Protein AF-Q8UWH1-F1 (afdb_monomer_lite)

pLDDT: mean 90.03, std 4.99, range [68.19, 94.69]

Foldseek 3Di:
DAAEEEQWPQWDFDPPDPRAIDIDHPVCSVVVVVVVVVVRHDYYDYDGDDD

Sequence (51 aa):
MVVGIKVDKGTAGLNGTDGETTTQGLDGLSERCAQYKKDGCDFAKWRCVLK

Organism: Fundulus heteroclitus (NCBI:txid8078)

InterPro domains:
  IPR000741 Fructose-bisphosphate aldolase, class-I [PF00274] (2-51)
  IPR000741 Fructose-bisphosphate aldolase, class-I [PTHR11627] (1-51)
  IPR013785 Aldolase-type TIM barrel [G3DSA:3.20.20.70] (1-51)

Secondary structure (DSSP, 8-state):
--EEEE----EEE-TTSSS-EEE---TTHHHHHHHHHHTTEEEEE------

Structure (mmCIF, N/CA/C/O backbone):
data_AF-Q8UWH1-F1
#
_entry.id   AF-Q8UWH1-F1
#
loop_
_atom_site.group_PDB
_atom_site.id
_atom_site.type_symbol
_atom_site.label_atom_id
_atom_site.label_alt_id
_atom_site.label_comp_id
_atom_site.label_asym_id
_atom_site.label_entity_id
_atom_site.label_seq_id
_atom_site.pdbx_PDB_ins_code
_atom_site.Cartn_x
_atom_site.Cartn_y
_atom_site.Cartn_z
_atom_site.occupancy
_atom_site.B_iso_or_equiv
_atom_site.auth_seq_id
_atom_site.auth_comp_id
_atom_site.auth_asym_id
_atom_site.auth_atom_id
_atom_site.pdbx_PDB_model_num
ATOM 1 N N . MET A 1 1 ? -2.628 8.432 -20.922 1.00 68.19 1 MET A N 1
ATOM 2 C CA . MET A 1 1 ? -3.436 7.775 -19.874 1.00 68.19 1 MET A CA 1
ATOM 3 C C . MET A 1 1 ? -2.446 7.101 -18.947 1.00 68.19 1 MET A C 1
ATOM 5 O O . MET A 1 1 ? -1.597 6.383 -19.449 1.00 68.19 1 MET A O 1
ATOM 9 N N . VAL A 1 2 ? -2.467 7.424 -17.658 1.00 83.69 2 VAL A N 1
ATOM 10 C CA . VAL A 1 2 ? -1.517 6.855 -16.694 1.00 83.69 2 VAL A CA 1
ATOM 11 C C . VAL A 1 2 ? -2.158 5.596 -16.111 1.00 83.69 2 VAL A C 1
ATOM 13 O O . VAL A 1 2 ? -3.324 5.646 -15.721 1.00 83.69 2 VAL A O 1
ATOM 16 N N . VAL A 1 3 ? -1.439 4.474 -16.092 1.00 90.69 3 VAL A N 1
ATOM 17 C CA . VAL A 1 3 ? -1.925 3.218 -15.501 1.00 90.69 3 VAL A CA 1
ATOM 18 C C . VAL A 1 3 ? -1.534 3.192 -14.030 1.00 90.69 3 VAL A C 1
ATOM 20 O O . VAL A 1 3 ? -0.422 3.581 -13.671 1.00 90.69 3 VAL A O 1
ATOM 23 N N . GLY A 1 4 ? -2.439 2.744 -13.167 1.00 91.06 4 GLY A N 1
ATOM 24 C CA . GLY A 1 4 ? -2.142 2.616 -11.749 1.00 91.06 4 GLY A CA 1
ATOM 25 C C . GLY A 1 4 ? -2.760 1.392 -11.117 1.00 91.06 4 GLY A C 1
ATOM 26 O O . GLY A 1 4 ? -3.699 0.795 -11.644 1.00 91.06 4 GLY A O 1
ATOM 27 N N . ILE A 1 5 ? -2.203 1.028 -9.967 1.00 92.75 5 ILE A N 1
ATOM 28 C CA . ILE A 1 5 ? -2.471 -0.244 -9.307 1.00 92.75 5 ILE A CA 1
ATOM 29 C C . ILE A 1 5 ? -2.816 -0.055 -7.833 1.00 92.75 5 ILE A C 1
ATOM 31 O O . ILE A 1 5 ? -2.228 0.756 -7.118 1.00 92.75 5 ILE A O 1
ATOM 35 N N . LYS A 1 6 ? -3.801 -0.818 -7.357 1.00 92.69 6 LYS A N 1
ATOM 36 C CA . LYS A 1 6 ? -4.120 -0.904 -5.932 1.00 92.69 6 LYS A CA 1
ATOM 37 C C . LYS A 1 6 ? -3.138 -1.867 -5.271 1.00 92.69 6 LYS A C 1
ATOM 39 O O . LYS A 1 6 ? -3.043 -3.014 -5.696 1.00 92.69 6 LYS A O 1
ATOM 44 N N . VAL A 1 7 ? -2.408 -1.402 -4.259 1.00 92.50 7 VAL A N 1
ATOM 45 C CA . VAL A 1 7 ? -1.321 -2.183 -3.635 1.00 92.50 7 VAL A CA 1
ATOM 46 C C . VAL A 1 7 ? -1.631 -2.648 -2.209 1.00 92.50 7 VAL A C 1
ATOM 48 O O . VAL A 1 7 ? -0.887 -3.471 -1.670 1.00 92.50 7 VAL A O 1
ATOM 51 N N . ASP A 1 8 ? -2.732 -2.166 -1.620 1.00 91.12 8 ASP A N 1
ATOM 52 C CA . ASP A 1 8 ? -3.235 -2.637 -0.328 1.00 91.12 8 ASP A CA 1
ATOM 53 C C . ASP A 1 8 ? -3.903 -4.020 -0.433 1.00 91.12 8 ASP A C 1
ATOM 55 O O . ASP A 1 8 ? -4.586 -4.326 -1.413 1.00 91.12 8 ASP A O 1
ATOM 59 N N . LYS A 1 9 ? -3.725 -4.851 0.601 1.00 90.81 9 LYS A N 1
ATOM 60 C CA . LYS A 1 9 ? -4.311 -6.199 0.728 1.00 90.81 9 LYS A CA 1
ATOM 61 C C . LYS A 1 9 ? -5.621 -6.209 1.534 1.00 90.81 9 LYS A C 1
ATOM 63 O O . LYS A 1 9 ? -6.072 -7.268 1.958 1.00 90.81 9 LYS A O 1
ATOM 68 N N . GLY A 1 10 ? -6.245 -5.046 1.729 1.00 89.50 10 GLY A N 1
ATOM 69 C CA . GLY A 1 10 ? -7.475 -4.892 2.508 1.00 89.50 10 GLY A CA 1
ATOM 70 C C . GLY A 1 10 ? -7.241 -4.498 3.967 1.00 89.50 10 GLY A C 1
ATOM 71 O O . GLY A 1 10 ? -6.115 -4.258 4.397 1.00 89.50 10 GLY A O 1
ATOM 72 N N . THR A 1 11 ? -8.332 -4.385 4.719 1.00 89.81 11 THR A N 1
ATOM 73 C CA . THR A 1 11 ? -8.344 -3.921 6.112 1.00 89.81 11 THR A CA 1
ATOM 74 C C . THR A 1 11 ? -8.576 -5.074 7.082 1.00 89.81 11 THR A C 1
ATOM 76 O O . THR A 1 11 ? -9.451 -5.904 6.849 1.00 89.81 11 THR A O 1
ATOM 79 N N . ALA A 1 12 ? -7.844 -5.086 8.190 1.00 89.00 12 ALA A N 1
ATOM 80 C CA . ALA A 1 12 ? -8.021 -5.988 9.323 1.00 89.00 12 ALA A CA 1
ATOM 81 C C . ALA A 1 12 ? -8.417 -5.189 10.574 1.00 89.00 12 ALA A C 1
ATOM 83 O O . ALA A 1 12 ? -8.106 -4.003 10.672 1.00 89.0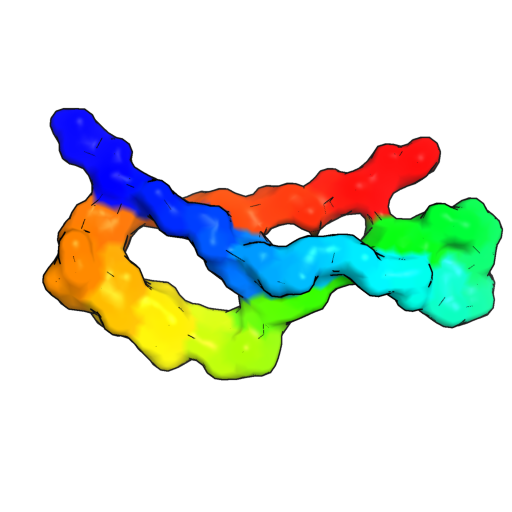0 12 ALA A O 1
ATOM 84 N N . GLY A 1 13 ? -9.108 -5.819 11.526 1.00 88.19 13 GLY A N 1
ATOM 85 C CA . GLY A 1 13 ? -9.439 -5.178 12.802 1.00 88.19 13 GLY A CA 1
ATOM 86 C C . GLY A 1 13 ? -8.177 -4.857 13.604 1.00 88.19 13 GLY A C 1
ATOM 87 O O . GLY A 1 13 ? -7.239 -5.655 13.623 1.00 88.19 13 GLY A O 1
ATOM 88 N N . LEU A 1 14 ? -8.140 -3.685 14.238 1.00 88.31 14 LEU A N 1
ATOM 89 C CA . LEU A 1 14 ? -7.035 -3.296 15.105 1.00 88.31 14 LEU A CA 1
ATOM 90 C C . LEU A 1 14 ? -7.339 -3.718 16.550 1.00 88.31 14 LEU A C 1
ATOM 92 O O . LEU A 1 14 ? -8.251 -3.195 17.190 1.00 88.31 14 LEU A O 1
ATOM 96 N N . ASN A 1 15 ? -6.582 -4.688 17.064 1.00 86.44 15 ASN A N 1
ATOM 97 C CA . ASN A 1 15 ? -6.785 -5.212 18.416 1.00 86.44 15 ASN A CA 1
ATOM 98 C C . ASN A 1 15 ? -6.567 -4.117 19.472 1.00 86.44 15 ASN A C 1
ATOM 100 O O . ASN A 1 15 ? -5.588 -3.379 19.406 1.00 86.44 15 ASN A O 1
ATOM 104 N N . GLY A 1 16 ? -7.454 -4.053 20.469 1.00 86.50 16 GLY A N 1
ATOM 105 C CA . GLY A 1 16 ? -7.374 -3.067 21.554 1.00 86.50 16 GLY A CA 1
ATOM 106 C C . GLY A 1 16 ? -7.985 -1.699 21.228 1.00 86.50 16 GLY A C 1
ATOM 107 O O . GLY A 1 16 ? -7.788 -0.764 21.997 1.00 86.50 16 GLY A O 1
ATOM 108 N N . THR A 1 17 ? -8.728 -1.583 20.124 1.00 87.06 17 THR A N 1
ATOM 109 C CA . THR A 1 17 ? -9.444 -0.357 19.730 1.00 87.06 17 THR A CA 1
ATOM 110 C C . THR A 1 17 ? -10.948 -0.597 19.628 1.00 87.06 17 THR A C 1
ATOM 112 O O . THR A 1 17 ? -11.396 -1.745 19.550 1.00 87.06 17 THR A O 1
ATOM 115 N N . ASP A 1 18 ? -11.735 0.480 19.609 1.00 83.56 18 ASP A N 1
ATOM 116 C CA . ASP A 1 18 ? -13.195 0.429 19.471 1.00 83.56 18 ASP A CA 1
ATOM 117 C C . ASP A 1 18 ? -13.616 0.230 18.003 1.00 83.56 18 ASP A C 1
ATOM 119 O O . ASP A 1 18 ? -14.163 1.103 17.334 1.00 83.56 18 ASP A O 1
ATOM 123 N N . GLY A 1 19 ? -13.278 -0.938 17.453 1.00 83.56 19 GLY A N 1
ATOM 124 C CA . GLY A 1 19 ? -13.694 -1.329 16.107 1.00 83.56 19 GLY A CA 1
ATOM 125 C C . GLY A 1 19 ? -12.964 -0.621 14.959 1.00 83.56 19 GLY A C 1
ATOM 126 O O . GLY A 1 19 ? -13.450 -0.699 13.817 1.00 83.56 19 GLY A O 1
ATOM 127 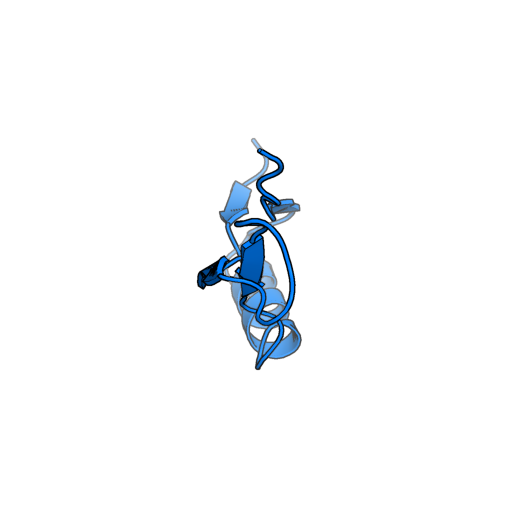N N . GLU A 1 20 ? -11.819 0.017 15.229 1.00 88.62 20 GLU A N 1
ATOM 128 C CA . GLU A 1 20 ? -10.941 0.592 14.207 1.00 88.62 20 GLU A CA 1
ATOM 129 C C . GLU A 1 20 ? -10.290 -0.499 13.344 1.00 88.62 20 GLU A C 1
ATOM 131 O O . GLU A 1 20 ? -10.238 -1.687 13.687 1.00 88.62 20 GLU A O 1
ATOM 136 N N . THR A 1 21 ? -9.795 -0.092 12.174 1.00 90.81 21 THR A N 1
ATOM 137 C CA . THR A 1 21 ? -9.194 -1.012 11.207 1.00 90.81 21 THR A CA 1
ATOM 138 C C . THR A 1 21 ? -7.809 -0.554 10.779 1.00 90.81 21 THR A C 1
ATOM 140 O O . THR A 1 21 ? -7.567 0.628 10.558 1.00 90.81 21 THR A O 1
ATOM 143 N N . THR A 1 22 ? -6.902 -1.509 10.609 1.00 89.25 22 THR A N 1
ATOM 144 C CA . THR A 1 22 ? -5.576 -1.308 10.030 1.00 89.25 22 THR A CA 1
ATOM 145 C C . THR A 1 22 ? -5.537 -1.877 8.616 1.00 89.25 22 THR A C 1
ATOM 147 O O . THR A 1 22 ? -6.043 -2.967 8.351 1.00 89.25 22 THR A O 1
ATOM 150 N N . THR A 1 23 ? -4.956 -1.144 7.669 1.00 91.88 23 THR A N 1
ATOM 151 C CA . THR A 1 23 ? -4.826 -1.621 6.283 1.00 91.88 23 THR A CA 1
ATOM 152 C C . THR A 1 23 ? -3.538 -2.419 6.135 1.00 91.88 23 THR A C 1
ATOM 154 O O . THR A 1 23 ? -2.482 -1.988 6.585 1.00 91.88 23 THR A O 1
ATOM 157 N N . GLN A 1 24 ? -3.626 -3.587 5.511 1.00 92.00 24 GLN A N 1
ATOM 158 C CA . GLN A 1 24 ? -2.536 -4.544 5.367 1.00 92.00 24 GLN A CA 1
ATOM 159 C C . GLN A 1 24 ? -1.919 -4.479 3.968 1.00 92.00 24 GLN A C 1
ATOM 161 O O . GLN A 1 24 ? -2.540 -4.006 3.015 1.00 92.00 24 GLN A O 1
ATOM 166 N N . GLY A 1 25 ? -0.702 -5.011 3.823 1.00 91.44 25 GLY A N 1
ATOM 167 C CA . GLY A 1 25 ? -0.031 -5.125 2.523 1.00 91.44 25 GLY A CA 1
ATOM 168 C C . GLY A 1 25 ? 1.384 -4.557 2.447 1.00 91.44 25 GLY A C 1
ATOM 169 O O . GLY A 1 25 ? 1.912 -4.468 1.343 1.00 91.44 25 GLY A O 1
ATOM 170 N N . LEU A 1 26 ? 2.017 -4.193 3.565 1.00 92.62 26 LEU A N 1
ATOM 171 C CA . LEU A 1 26 ? 3.409 -3.719 3.558 1.00 92.62 26 LEU A CA 1
ATOM 172 C C . LEU A 1 26 ? 4.413 -4.841 3.237 1.00 92.62 26 LEU A C 1
ATOM 174 O O . LEU A 1 26 ? 5.408 -4.592 2.556 1.00 92.62 26 LEU A O 1
ATOM 178 N N . ASP A 1 27 ? 4.119 -6.083 3.627 1.00 93.69 27 ASP A N 1
ATOM 179 C CA . ASP A 1 27 ? 4.988 -7.230 3.344 1.00 93.69 27 ASP A CA 1
ATOM 180 C C . ASP A 1 27 ? 5.134 -7.453 1.838 1.00 93.69 27 ASP A C 1
ATOM 182 O O . ASP A 1 27 ? 4.136 -7.626 1.125 1.00 93.69 27 ASP A O 1
ATOM 186 N N . GLY A 1 28 ? 6.373 -7.425 1.340 1.00 92.50 28 GLY A N 1
ATOM 187 C CA . GLY A 1 28 ? 6.696 -7.557 -0.085 1.00 92.50 28 GLY A CA 1
ATOM 188 C C . GLY A 1 28 ? 6.214 -6.38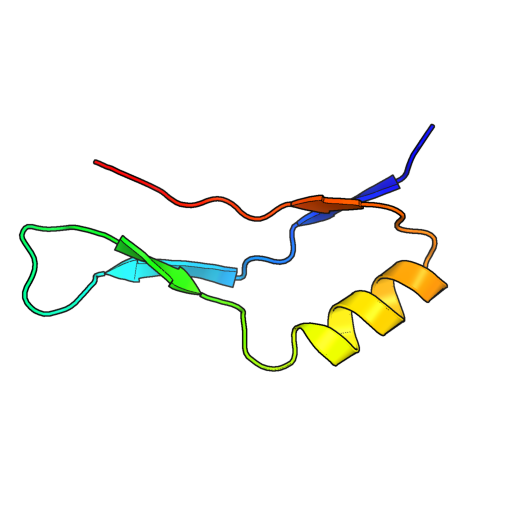7 -0.952 1.00 92.50 28 GLY A C 1
ATOM 189 O O . GLY A 1 28 ? 6.094 -6.536 -2.167 1.00 92.50 28 GLY A O 1
ATOM 190 N N . LEU A 1 29 ? 5.873 -5.231 -0.364 1.00 93.50 29 LEU A N 1
ATOM 191 C CA . LEU A 1 29 ? 5.385 -4.074 -1.124 1.00 93.50 29 LEU A CA 1
ATOM 192 C C . LEU A 1 29 ? 6.430 -3.563 -2.125 1.00 93.50 29 LEU A C 1
ATOM 194 O O . LEU A 1 29 ? 6.075 -3.260 -3.259 1.00 93.50 29 LEU A O 1
ATOM 198 N N . SER A 1 30 ? 7.706 -3.520 -1.731 1.00 93.25 30 SER A N 1
ATOM 199 C CA . SER A 1 30 ? 8.804 -3.061 -2.595 1.00 93.25 30 SER A CA 1
ATOM 200 C C . SER A 1 30 ? 8.927 -3.900 -3.873 1.00 93.25 30 SER A C 1
ATOM 202 O O . SER A 1 30 ? 8.916 -3.360 -4.979 1.00 93.25 30 SER A O 1
ATOM 204 N N . GLU A 1 31 ? 8.944 -5.228 -3.734 1.00 94.69 31 GLU A N 1
ATOM 205 C CA . GLU A 1 31 ? 9.045 -6.171 -4.854 1.00 94.69 31 GLU A CA 1
ATOM 206 C C . GLU A 1 31 ? 7.853 -6.043 -5.807 1.00 94.69 31 GLU A C 1
ATOM 208 O O . GLU A 1 31 ? 8.028 -5.982 -7.025 1.00 94.69 31 GLU A O 1
ATOM 213 N N . ARG A 1 32 ? 6.637 -5.918 -5.259 1.00 93.94 32 ARG A N 1
ATOM 214 C CA . ARG A 1 32 ? 5.429 -5.707 -6.064 1.00 93.94 32 ARG A CA 1
ATOM 215 C C . ARG A 1 32 ? 5.454 -4.370 -6.792 1.00 93.94 32 ARG A C 1
ATOM 217 O O . ARG A 1 32 ? 5.163 -4.338 -7.979 1.00 93.94 32 ARG A O 1
ATOM 224 N N . CYS A 1 33 ? 5.836 -3.280 -6.127 1.00 93.50 33 CYS A N 1
ATOM 225 C CA . CYS A 1 33 ? 5.965 -1.972 -6.771 1.00 93.50 33 CYS A CA 1
ATOM 226 C C . CYS A 1 33 ? 6.997 -1.995 -7.906 1.00 93.50 33 CYS A C 1
ATOM 228 O O . CYS A 1 33 ? 6.741 -1.435 -8.970 1.00 93.50 33 CYS A O 1
ATOM 230 N N . ALA A 1 34 ? 8.130 -2.677 -7.713 1.00 93.88 34 ALA A N 1
ATOM 231 C CA . ALA A 1 34 ? 9.135 -2.851 -8.755 1.00 93.88 34 ALA A CA 1
ATOM 232 C C . ALA A 1 34 ? 8.586 -3.637 -9.956 1.00 93.88 34 ALA A C 1
ATOM 234 O O . ALA A 1 34 ? 8.849 -3.259 -11.097 1.00 93.88 34 ALA A O 1
ATOM 235 N N . GLN A 1 35 ? 7.801 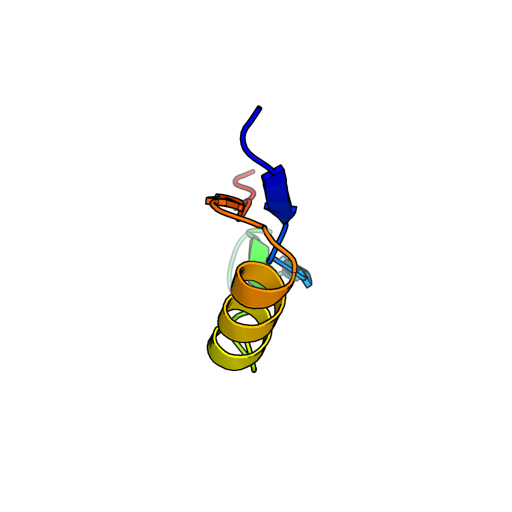-4.692 -9.718 1.00 93.88 35 GLN A N 1
ATOM 236 C CA . GLN A 1 35 ? 7.150 -5.444 -10.790 1.00 93.88 35 GLN A CA 1
ATOM 237 C C . GLN A 1 35 ? 6.098 -4.596 -11.513 1.00 93.88 35 GLN A C 1
ATOM 239 O O . GLN A 1 35 ? 6.149 -4.467 -12.729 1.00 93.88 35 GLN A O 1
ATOM 244 N N . TYR A 1 36 ? 5.220 -3.913 -10.781 1.00 93.19 36 TYR A N 1
ATOM 245 C CA . TYR A 1 36 ? 4.179 -3.077 -11.376 1.00 93.19 36 TYR A CA 1
ATOM 246 C C . TYR A 1 36 ? 4.743 -1.923 -12.197 1.00 93.19 36 TYR A C 1
ATOM 248 O O . TYR A 1 36 ? 4.177 -1.575 -13.230 1.00 93.19 36 TYR A O 1
ATOM 256 N N . LYS A 1 37 ? 5.885 -1.361 -11.789 1.00 91.81 37 LYS A N 1
ATOM 257 C CA . LYS A 1 37 ? 6.580 -0.354 -12.590 1.00 91.81 37 LYS A CA 1
ATOM 258 C C . LYS A 1 37 ? 7.106 -0.930 -13.907 1.00 91.81 37 LYS A C 1
ATOM 260 O O . LYS A 1 37 ? 7.012 -0.254 -14.927 1.00 91.81 37 LYS A O 1
ATOM 265 N N . LYS A 1 38 ? 7.616 -2.170 -13.907 1.00 93.56 38 LYS A N 1
ATOM 266 C CA . LYS A 1 38 ? 8.009 -2.885 -15.140 1.00 93.56 38 LYS A CA 1
ATOM 267 C C . LYS A 1 38 ? 6.803 -3.186 -16.030 1.00 93.56 38 LYS A C 1
ATOM 269 O O . LYS A 1 38 ? 6.918 -3.082 -17.244 1.00 93.56 38 LYS A O 1
ATOM 274 N N . ASP A 1 39 ? 5.658 -3.482 -15.424 1.00 92.31 39 ASP A N 1
ATOM 275 C CA . ASP A 1 39 ? 4.399 -3.758 -16.126 1.00 92.31 39 ASP A CA 1
ATOM 276 C C . ASP A 1 39 ? 3.714 -2.477 -16.658 1.00 92.31 39 ASP A C 1
ATOM 278 O O . ASP A 1 39 ? 2.666 -2.553 -17.296 1.00 92.31 39 ASP A O 1
ATOM 282 N N . GLY A 1 40 ? 4.294 -1.293 -16.413 1.00 91.94 40 GLY A N 1
ATOM 283 C CA . GLY A 1 40 ? 3.813 -0.009 -16.933 1.00 91.94 40 GLY A CA 1
ATOM 284 C C . GLY A 1 40 ? 2.882 0.769 -15.998 1.00 91.94 40 GLY A C 1
ATOM 285 O O . GLY A 1 40 ? 2.252 1.730 -16.432 1.00 91.94 40 GLY A O 1
ATOM 286 N N . CYS A 1 41 ? 2.776 0.386 -14.721 1.00 92.31 41 CYS A N 1
ATOM 287 C CA . CYS A 1 41 ? 2.060 1.173 -13.719 1.00 92.31 41 CYS A CA 1
ATOM 288 C C . CYS A 1 41 ? 2.931 2.326 -13.210 1.00 92.31 41 CYS A C 1
ATOM 290 O O . CYS A 1 41 ? 4.050 2.133 -12.733 1.00 92.31 41 CYS A O 1
ATOM 292 N N . ASP A 1 42 ? 2.375 3.530 -13.231 1.00 91.56 42 ASP A N 1
ATOM 293 C CA . ASP A 1 42 ? 3.076 4.760 -12.867 1.00 91.56 42 ASP A CA 1
ATOM 294 C C . ASP A 1 42 ? 2.600 5.357 -11.539 1.00 91.56 42 ASP A C 1
ATOM 296 O O . ASP A 1 42 ? 3.300 6.186 -10.960 1.00 91.56 42 ASP A O 1
ATOM 300 N N . PHE A 1 43 ? 1.447 4.918 -11.024 1.00 92.38 43 PHE A N 1
ATOM 301 C CA . PHE A 1 43 ? 0.971 5.292 -9.693 1.00 92.38 43 PHE A CA 1
ATOM 302 C C . PHE A 1 43 ? 0.399 4.103 -8.921 1.00 92.38 43 PHE A C 1
ATOM 304 O O . PHE A 1 43 ? -0.092 3.125 -9.489 1.00 92.38 43 PHE A O 1
ATOM 311 N N . ALA A 1 44 ? 0.440 4.211 -7.596 1.00 94.44 44 ALA A N 1
ATOM 312 C CA . ALA A 1 44 ? -0.125 3.235 -6.679 1.00 94.44 44 ALA A CA 1
ATOM 313 C C . ALA A 1 44 ? -1.245 3.869 -5.847 1.00 94.44 44 ALA A C 1
ATOM 315 O O . ALA A 1 44 ? -1.227 5.067 -5.567 1.00 94.44 44 ALA A O 1
ATOM 316 N N . LYS A 1 45 ? -2.213 3.054 -5.424 1.00 94.00 45 LYS A N 1
ATOM 317 C CA . LYS A 1 45 ? -3.277 3.458 -4.501 1.00 94.00 45 LYS A CA 1
ATOM 318 C C . LYS A 1 45 ? -3.293 2.566 -3.263 1.00 94.00 45 LYS A C 1
ATOM 320 O O . LYS A 1 45 ? -3.262 1.341 -3.384 1.00 94.00 45 LYS A O 1
ATOM 325 N N . TRP A 1 46 ? -3.435 3.199 -2.102 1.00 94.44 46 TRP A N 1
ATOM 326 C CA . TRP A 1 46 ? -3.661 2.574 -0.801 1.00 94.44 46 TRP A CA 1
ATOM 327 C C . TRP A 1 46 ? -4.889 3.211 -0.146 1.00 94.44 46 TRP A C 1
ATOM 329 O O . TRP A 1 46 ? -5.030 4.434 -0.181 1.00 94.44 46 TRP A O 1
ATOM 339 N N . ARG A 1 47 ? -5.796 2.413 0.427 1.00 91.56 47 ARG A N 1
ATOM 340 C CA . ARG A 1 47 ? -7.004 2.925 1.096 1.00 91.56 47 ARG A CA 1
ATOM 341 C C . ARG A 1 47 ? -7.010 2.573 2.578 1.00 91.56 47 ARG A C 1
ATOM 343 O O . ARG A 1 47 ? -7.173 1.406 2.907 1.00 91.56 47 ARG A O 1
ATOM 350 N N . CYS A 1 48 ? -6.981 3.592 3.433 1.00 88.81 48 CYS A N 1
ATOM 351 C CA . CYS A 1 48 ? -7.296 3.456 4.853 1.00 88.81 48 CYS A CA 1
ATOM 352 C C . CYS A 1 48 ? -8.795 3.666 5.088 1.00 88.81 48 CYS A C 1
ATOM 354 O O . CYS A 1 48 ? -9.414 4.519 4.446 1.00 88.81 48 CYS A O 1
ATOM 356 N N . VAL A 1 49 ? -9.381 2.875 5.984 1.00 88.44 49 VAL A N 1
ATOM 357 C CA . VAL A 1 49 ? -10.785 3.008 6.385 1.00 88.44 49 VAL A CA 1
ATOM 358 C C . VAL A 1 49 ? -10.825 3.530 7.814 1.00 88.44 49 VAL A C 1
ATOM 360 O O . VAL A 1 49 ? -10.280 2.906 8.720 1.00 88.44 49 VAL A O 1
ATOM 363 N N . LEU A 1 50 ? -11.474 4.676 7.979 1.00 83.50 50 LEU A N 1
ATOM 364 C CA . LEU A 1 50 ? -11.857 5.247 9.265 1.00 83.50 50 LEU A CA 1
ATOM 365 C C . LEU A 1 50 ? -13.363 5.010 9.421 1.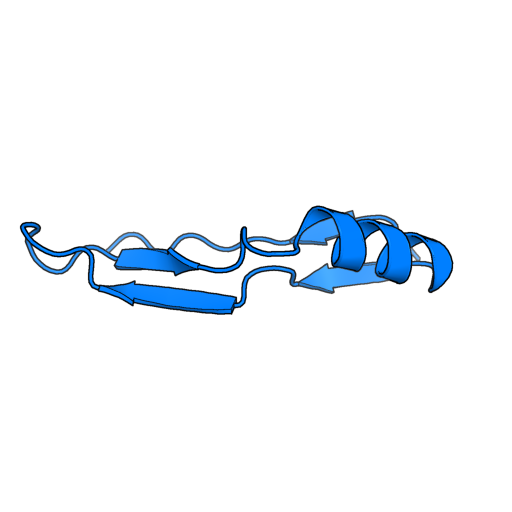00 83.50 50 LEU A C 1
ATOM 367 O O .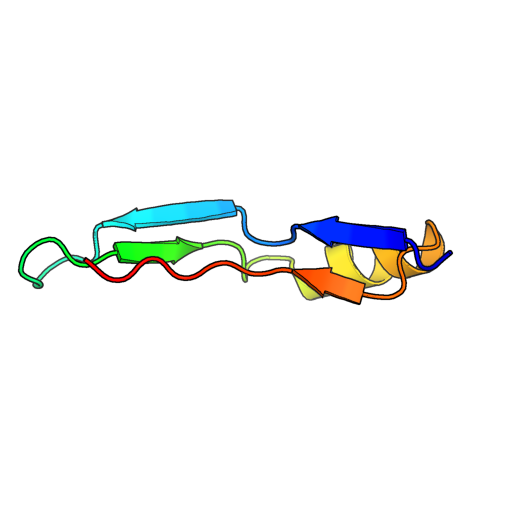 LEU A 1 50 ? -14.087 5.092 8.422 1.00 83.50 50 LEU A O 1
ATOM 371 N N . LYS A 1 51 ? -13.805 4.659 10.627 1.00 72.31 51 LYS A N 1
ATOM 372 C CA . LYS A 1 51 ? -15.227 4.549 10.964 1.00 72.31 51 LYS A CA 1
ATOM 373 C C . LYS A 1 51 ? -15.688 5.796 11.693 1.00 72.31 51 LYS A C 1
ATOM 375 O O . LYS A 1 51 ? -14.853 6.368 12.424 1.00 72.31 51 LYS A O 1
#

Radius of gyration: 13.46 Å; chains: 1; bounding box: 24×15×41 Å